Protein AF-A0A916RGQ5-F1 (afdb_monomer_lite)

Foldseek 3Di:
DLVLVVCCDPVHDPCVVVSVVVVCCVVVVVVVVCVVVVDPPPPDDPDDPVCVVVVVVVQSVVCVVLVHHLCCLPPVVVVVVHPSSVVSNVVVVVVVVVVCCCQVPVVVHD

pLDDT: mean 88.31, std 6.88, range [64.75, 96.56]

Sequence (110 aa):
MTGIIAGLVPPFSQDWAWRAAFILGAIAAPALIVSATGPTIPFDSQVPTLWLIIGGLIVGIGVYFGSGCTSGHGVCGLARFSPRSLAATLVFMASTAATVFVVRHILGGF

Structure (mmCIF, N/CA/C/O backbone):
data_AF-A0A916RGQ5-F1
#
_entry.id   AF-A0A916RGQ5-F1
#
loop_
_atom_site.group_PDB
_atom_site.id
_atom_site.type_symbol
_atom_site.label_atom_id
_atom_site.label_alt_id
_atom_site.label_comp_id
_atom_site.label_asym_id
_atom_site.label_entity_id
_atom_site.label_seq_id
_atom_site.pdbx_PDB_ins_code
_atom_site.Cartn_x
_atom_site.Cartn_y
_atom_site.Cartn_z
_atom_site.occupancy
_atom_site.B_iso_or_equiv
_atom_site.auth_seq_id
_atom_site.auth_comp_id
_atom_site.auth_asym_id
_atom_site.auth_atom_id
_atom_site.pdbx_PDB_model_num
ATOM 1 N N . MET A 1 1 ? -0.499 3.247 6.185 1.00 64.75 1 MET A N 1
ATOM 2 C CA . MET A 1 1 ? 0.102 4.515 5.710 1.00 64.75 1 MET A CA 1
ATOM 3 C C . MET A 1 1 ? -0.931 5.486 5.157 1.00 64.75 1 MET A C 1
ATOM 5 O O . MET A 1 1 ? -0.871 6.641 5.538 1.00 64.75 1 MET A O 1
ATOM 9 N N . THR A 1 2 ? -1.918 5.051 4.368 1.00 70.31 2 THR A N 1
ATOM 10 C CA . THR A 1 2 ? -2.966 5.924 3.792 1.00 70.31 2 THR A CA 1
ATOM 11 C C . THR A 1 2 ? -3.665 6.807 4.832 1.00 70.31 2 THR A C 1
ATOM 13 O O . THR A 1 2 ? -3.741 8.014 4.654 1.00 70.31 2 THR A O 1
ATOM 16 N N . GLY A 1 3 ? -4.073 6.240 5.974 1.00 72.81 3 GLY A N 1
ATOM 17 C CA . GLY A 1 3 ? -4.635 7.025 7.079 1.00 72.81 3 GLY A CA 1
ATOM 18 C C . GLY A 1 3 ? -3.630 7.991 7.716 1.00 72.81 3 GLY A C 1
ATOM 19 O O . GLY A 1 3 ? -3.988 9.118 8.025 1.00 72.81 3 GLY A O 1
ATOM 20 N N . ILE A 1 4 ? -2.365 7.582 7.871 1.00 81.69 4 ILE A N 1
ATOM 21 C CA . ILE A 1 4 ? -1.288 8.415 8.439 1.00 81.69 4 ILE A CA 1
ATOM 22 C C . ILE A 1 4 ? -1.057 9.646 7.553 1.00 81.69 4 ILE A C 1
ATOM 24 O O . ILE A 1 4 ? -1.054 10.757 8.070 1.00 81.69 4 ILE A O 1
ATOM 28 N N . ILE A 1 5 ? -0.965 9.445 6.233 1.00 81.44 5 ILE A N 1
ATOM 29 C CA . ILE A 1 5 ? -0.816 10.507 5.229 1.00 81.44 5 ILE A CA 1
ATOM 30 C C . ILE A 1 5 ? -2.050 11.418 5.215 1.00 81.44 5 ILE A C 1
ATOM 32 O O . ILE A 1 5 ? -1.904 12.631 5.282 1.00 81.44 5 ILE A O 1
ATOM 36 N N . ALA A 1 6 ? -3.264 10.858 5.203 1.00 79.31 6 ALA A N 1
ATOM 37 C CA . ALA A 1 6 ? -4.496 11.653 5.225 1.00 79.31 6 ALA A CA 1
ATOM 38 C C . ALA A 1 6 ? -4.615 12.533 6.483 1.00 79.31 6 ALA A C 1
ATOM 40 O O . ALA A 1 6 ? -5.115 13.646 6.411 1.00 79.31 6 ALA A O 1
ATOM 41 N N . GLY A 1 7 ? -4.099 12.073 7.629 1.00 80.06 7 GLY A N 1
ATOM 42 C CA . GLY A 1 7 ? -4.074 12.857 8.871 1.00 80.06 7 GLY A CA 1
ATOM 43 C C . GLY A 1 7 ? -3.108 14.050 8.866 1.00 80.06 7 GLY A C 1
ATOM 44 O O . GLY A 1 7 ? -3.120 14.820 9.830 1.00 80.06 7 GLY A O 1
ATOM 45 N N . LEU A 1 8 ? -2.291 14.183 7.815 1.00 85.62 8 LEU A N 1
ATOM 46 C CA . LEU A 1 8 ? -1.376 15.297 7.544 1.00 85.62 8 LEU A CA 1
ATOM 47 C C . LEU A 1 8 ? -1.893 16.227 6.434 1.00 85.62 8 LEU A C 1
ATOM 49 O O . LEU A 1 8 ? -1.174 17.129 6.019 1.00 85.62 8 LEU A O 1
ATOM 53 N N . VAL A 1 9 ? -3.117 16.020 5.942 1.00 87.44 9 VAL A N 1
ATOM 54 C CA . VAL A 1 9 ? -3.777 16.927 4.994 1.00 87.44 9 VAL A CA 1
ATOM 55 C C . VAL A 1 9 ? -4.760 17.814 5.768 1.00 87.44 9 VAL A C 1
ATOM 57 O O . VAL A 1 9 ? -5.449 17.296 6.646 1.00 87.44 9 VAL A O 1
ATOM 60 N N . PRO A 1 10 ? -4.850 19.129 5.484 1.00 83.56 10 PRO A N 1
ATOM 61 C CA . PRO A 1 10 ? -5.823 20.000 6.134 1.00 83.56 10 PRO A CA 1
ATOM 62 C C . PRO A 1 10 ? -7.276 19.539 5.899 1.00 83.56 10 PRO A C 1
ATOM 64 O O . PRO A 1 10 ? -7.629 19.245 4.755 1.00 83.56 10 PRO A O 1
ATOM 67 N N . PRO A 1 11 ? -8.141 19.532 6.931 1.00 84.31 11 PRO A N 1
ATOM 68 C CA . PRO A 1 11 ? -7.847 19.859 8.328 1.00 84.31 11 PRO A CA 1
ATOM 69 C C . PRO A 1 11 ? -7.028 18.757 9.025 1.00 84.31 11 PRO A C 1
ATOM 71 O O . PRO A 1 11 ? -7.389 17.582 8.997 1.00 84.31 11 PRO A O 1
ATOM 74 N N . PHE A 1 12 ? -5.928 19.153 9.674 1.00 85.62 12 PHE A N 1
ATOM 75 C CA . PHE A 1 12 ? -5.000 18.219 10.313 1.00 85.62 12 PHE A CA 1
ATOM 76 C C . PHE A 1 12 ? -5.662 17.440 11.457 1.00 85.62 12 PHE A C 1
ATOM 78 O O . PHE A 1 12 ? -6.464 17.979 12.220 1.00 85.62 12 PHE A O 1
ATOM 85 N N . SER A 1 13 ? -5.280 16.170 11.609 1.00 86.44 13 SER A N 1
ATOM 86 C CA . SER A 1 13 ? -5.721 15.345 12.742 1.00 86.44 13 SER A CA 1
ATOM 87 C C . SER A 1 13 ? -5.074 15.785 14.064 1.00 86.44 13 SER A C 1
ATOM 89 O O . SER A 1 13 ? -3.974 16.331 14.064 1.00 86.44 13 SER A O 1
ATOM 91 N N . GLN A 1 14 ? -5.713 15.502 15.205 1.00 90.00 14 GLN A N 1
ATOM 92 C CA . GLN A 1 14 ? -5.164 15.827 16.532 1.00 90.00 14 GLN A CA 1
ATOM 93 C C . GLN A 1 14 ? -3.764 15.218 16.755 1.00 90.00 14 GLN A C 1
ATOM 95 O O . GLN A 1 14 ? -2.888 15.867 17.318 1.00 90.00 14 GLN A O 1
ATOM 100 N N . ASP A 1 15 ? -3.523 14.020 16.214 1.00 90.31 15 ASP A N 1
ATOM 101 C CA . ASP A 1 15 ? -2.256 13.286 16.342 1.00 90.31 15 ASP A CA 1
ATOM 102 C C . ASP A 1 15 ? -1.272 13.548 15.182 1.00 90.31 15 ASP A C 1
ATOM 104 O O . ASP A 1 15 ? -0.395 12.721 14.904 1.00 90.31 15 ASP A O 1
ATOM 108 N N . TRP A 1 16 ? -1.418 14.660 14.449 1.00 91.88 16 TRP A N 1
ATOM 109 C CA . TRP A 1 16 ? -0.610 14.948 13.254 1.00 91.88 16 TRP A CA 1
ATOM 110 C C . TRP A 1 16 ? 0.901 14.919 13.531 1.00 91.88 16 TRP A C 1
ATOM 112 O O . TRP A 1 16 ? 1.660 14.444 12.690 1.00 91.88 16 TRP A O 1
ATOM 122 N N . ALA A 1 17 ? 1.340 15.353 14.717 1.00 91.94 17 ALA A N 1
ATOM 123 C CA . ALA A 1 17 ? 2.754 15.379 15.087 1.00 91.94 17 ALA A CA 1
ATOM 124 C C . ALA A 1 17 ? 3.368 13.967 15.130 1.00 91.94 17 ALA A C 1
ATOM 126 O O . ALA A 1 17 ? 4.440 13.740 14.568 1.00 91.94 17 ALA A O 1
ATOM 127 N N . TRP A 1 18 ? 2.665 12.989 15.716 1.00 93.25 18 TRP A N 1
ATOM 128 C CA . TRP A 1 18 ? 3.103 11.587 15.714 1.00 93.25 18 TRP A CA 1
ATOM 129 C C . TRP A 1 18 ? 3.113 11.007 14.294 1.00 93.25 18 TRP A C 1
ATOM 131 O O . TRP A 1 18 ? 4.052 10.308 13.911 1.00 93.25 18 TRP A O 1
ATOM 141 N N . ARG A 1 19 ? 2.101 11.339 13.481 1.00 90.50 19 ARG A N 1
ATOM 142 C CA . ARG A 1 19 ? 2.013 10.892 12.079 1.00 90.50 19 ARG A CA 1
ATOM 143 C C . ARG A 1 19 ? 3.167 11.437 11.239 1.00 90.50 19 ARG A C 1
ATOM 145 O O . ARG A 1 19 ? 3.754 10.685 10.464 1.00 90.50 19 ARG A O 1
ATOM 152 N N . ALA A 1 20 ? 3.514 12.710 11.425 1.00 90.75 20 ALA A N 1
ATOM 153 C CA . ALA A 1 20 ? 4.656 13.346 10.779 1.00 90.75 20 ALA A CA 1
ATOM 154 C C . ALA A 1 20 ? 5.968 12.684 11.211 1.00 90.75 20 ALA A C 1
ATOM 156 O O . ALA A 1 20 ? 6.761 12.298 10.354 1.00 90.75 20 ALA A O 1
ATOM 157 N N . ALA A 1 21 ? 6.167 12.481 12.517 1.00 93.44 21 ALA A N 1
ATOM 158 C CA . ALA A 1 21 ? 7.353 11.815 13.050 1.00 93.44 21 ALA A CA 1
ATOM 159 C C . ALA A 1 21 ? 7.508 10.386 12.503 1.00 93.44 21 ALA A C 1
ATOM 161 O O . ALA A 1 21 ? 8.612 9.991 12.135 1.00 93.44 21 ALA A O 1
ATOM 162 N N . PHE A 1 22 ? 6.410 9.632 12.377 1.00 91.88 22 PHE A N 1
ATOM 163 C CA . PHE A 1 22 ? 6.428 8.293 11.786 1.00 91.88 22 PHE A CA 1
ATOM 164 C C . PHE A 1 22 ? 6.869 8.316 10.317 1.00 91.88 22 PHE A C 1
ATOM 166 O O . PHE A 1 22 ? 7.730 7.531 9.927 1.00 91.88 22 PHE A O 1
ATOM 173 N N . ILE A 1 23 ? 6.308 9.216 9.499 1.00 92.44 23 ILE A N 1
ATOM 174 C CA . ILE A 1 23 ? 6.680 9.325 8.079 1.00 92.44 23 ILE A CA 1
ATOM 175 C C . ILE A 1 23 ? 8.129 9.792 7.927 1.00 92.44 23 ILE A C 1
ATOM 177 O O . ILE A 1 23 ? 8.878 9.205 7.148 1.00 92.44 23 ILE A O 1
ATOM 181 N N . LEU A 1 24 ? 8.540 10.806 8.691 1.00 94.06 24 LEU A N 1
ATOM 182 C CA . LEU A 1 24 ? 9.917 11.292 8.685 1.00 94.06 24 LEU A CA 1
ATOM 183 C C . LEU A 1 24 ? 10.888 10.189 9.100 1.00 94.06 24 LEU A C 1
ATOM 185 O O . LEU A 1 24 ? 11.879 9.983 8.411 1.00 94.06 24 LEU A O 1
ATOM 189 N N . GLY A 1 25 ? 10.584 9.432 10.156 1.00 94.12 25 GLY A N 1
ATOM 190 C CA . GLY A 1 25 ? 11.390 8.288 10.579 1.00 94.12 25 GLY A CA 1
ATOM 191 C C . GLY A 1 25 ? 11.463 7.191 9.514 1.00 94.12 25 GLY A C 1
ATOM 192 O O . GLY A 1 25 ? 12.547 6.682 9.241 1.00 94.12 25 GLY A O 1
ATOM 193 N N . ALA A 1 26 ? 10.342 6.872 8.861 1.00 92.00 26 ALA A N 1
ATOM 194 C CA . ALA A 1 26 ? 10.285 5.861 7.805 1.00 92.00 26 ALA A CA 1
ATOM 195 C C . ALA A 1 26 ? 11.135 6.219 6.572 1.00 92.00 26 ALA A C 1
ATOM 197 O O . ALA A 1 26 ? 11.646 5.317 5.914 1.00 92.00 26 ALA A O 1
ATOM 198 N N . ILE A 1 27 ? 11.300 7.511 6.268 1.00 92.19 27 ILE A N 1
ATOM 199 C CA . ILE A 1 27 ? 12.144 7.996 5.164 1.00 92.19 27 ILE A CA 1
ATOM 200 C C . ILE A 1 27 ? 13.598 8.175 5.626 1.00 92.19 27 ILE A C 1
ATOM 202 O O . ILE A 1 27 ? 14.529 7.731 4.954 1.00 92.19 27 ILE A O 1
ATOM 206 N N . ALA A 1 28 ? 13.804 8.812 6.779 1.00 94.44 28 ALA A N 1
ATOM 207 C CA . ALA A 1 28 ? 15.125 9.166 7.282 1.00 94.44 28 ALA A CA 1
ATOM 208 C C . ALA A 1 28 ? 15.933 7.938 7.711 1.00 94.44 28 ALA A C 1
ATOM 210 O O . ALA A 1 28 ? 17.125 7.891 7.438 1.00 94.44 28 ALA A O 1
ATOM 211 N N . ALA A 1 29 ? 15.316 6.932 8.339 1.00 92.06 29 ALA A N 1
ATOM 212 C CA . ALA A 1 29 ? 16.032 5.741 8.799 1.00 92.06 29 ALA A CA 1
ATOM 213 C C . ALA A 1 29 ? 16.764 4.994 7.663 1.00 92.06 29 ALA A C 1
ATOM 215 O O . ALA A 1 29 ? 17.980 4.830 7.773 1.00 92.06 29 ALA A O 1
ATOM 216 N N . PRO A 1 30 ? 16.108 4.581 6.556 1.00 88.19 30 PRO A N 1
ATOM 217 C CA . PRO A 1 30 ? 16.816 3.941 5.450 1.00 88.19 30 PRO A CA 1
ATOM 218 C C . PRO A 1 30 ? 17.823 4.883 4.776 1.00 88.19 30 PRO A C 1
ATOM 220 O O . PRO A 1 30 ? 18.910 4.432 4.426 1.00 88.19 30 PRO A O 1
ATOM 223 N N . ALA A 1 31 ? 17.526 6.183 4.653 1.00 88.62 31 ALA A N 1
ATOM 224 C CA . ALA A 1 31 ? 18.467 7.156 4.089 1.00 88.62 31 ALA A CA 1
ATOM 225 C C . ALA A 1 31 ? 19.756 7.274 4.925 1.00 88.62 31 ALA A C 1
ATOM 227 O O . ALA A 1 31 ? 20.859 7.226 4.378 1.00 88.62 31 ALA A O 1
ATOM 228 N N . LEU A 1 32 ? 19.623 7.361 6.252 1.00 91.50 32 LEU A N 1
ATOM 229 C CA . LEU A 1 32 ? 20.750 7.411 7.180 1.00 91.50 32 LEU A CA 1
ATOM 230 C C . LEU A 1 32 ? 21.557 6.113 7.141 1.00 91.50 32 LEU A C 1
ATOM 232 O O . LEU A 1 32 ? 22.780 6.174 7.036 1.00 91.50 32 LEU A O 1
ATOM 236 N N . ILE A 1 33 ? 20.893 4.952 7.152 1.00 89.06 33 ILE A N 1
ATOM 237 C CA . ILE A 1 33 ? 21.567 3.647 7.073 1.00 89.06 33 ILE A CA 1
ATOM 238 C C . ILE A 1 33 ? 22.396 3.545 5.791 1.00 89.06 33 ILE A C 1
ATOM 240 O O . ILE A 1 33 ? 23.577 3.209 5.870 1.00 89.06 33 ILE A O 1
ATOM 244 N N . VAL A 1 34 ? 21.821 3.882 4.633 1.00 88.00 34 VAL A N 1
ATOM 245 C CA . VAL A 1 34 ? 22.535 3.849 3.344 1.00 88.00 34 VAL A CA 1
ATOM 246 C C . VAL A 1 34 ? 23.723 4.812 3.356 1.00 88.00 34 VAL A C 1
ATOM 248 O O . VAL A 1 34 ? 24.826 4.424 2.973 1.00 88.00 34 VAL A O 1
ATOM 251 N N . SER A 1 35 ? 23.537 6.034 3.868 1.00 86.75 35 SER A N 1
ATOM 252 C CA . SER A 1 35 ? 24.620 7.024 3.955 1.00 86.75 35 SER A CA 1
ATOM 253 C C . SER A 1 35 ? 25.761 6.608 4.895 1.00 86.75 35 SER A C 1
ATOM 255 O O . SER A 1 35 ? 26.913 6.939 4.635 1.00 86.75 35 SER A O 1
ATOM 257 N N . ALA A 1 36 ? 25.455 5.864 5.964 1.00 89.31 36 ALA A N 1
ATOM 258 C CA . ALA A 1 36 ? 26.424 5.459 6.979 1.00 89.31 36 ALA A CA 1
ATOM 259 C C . ALA A 1 36 ? 27.155 4.149 6.648 1.00 89.31 36 ALA A C 1
ATOM 261 O O . ALA A 1 36 ? 28.307 3.980 7.038 1.00 89.31 36 ALA A O 1
ATOM 262 N N . THR A 1 37 ? 26.493 3.206 5.970 1.00 86.00 37 THR A N 1
ATOM 263 C CA . THR A 1 37 ? 27.060 1.871 5.702 1.00 86.00 37 THR A CA 1
ATOM 264 C C . THR A 1 37 ? 27.731 1.763 4.335 1.00 86.00 37 THR A C 1
ATOM 266 O O . THR A 1 37 ? 28.567 0.882 4.144 1.00 86.00 37 THR A O 1
ATOM 269 N N . GLY A 1 38 ? 27.403 2.649 3.388 1.00 77.06 38 GLY A N 1
ATOM 270 C CA . GLY A 1 38 ? 28.026 2.697 2.065 1.00 77.06 38 GLY A CA 1
ATOM 271 C C . GLY A 1 38 ? 27.534 1.727 0.972 1.00 77.06 38 GLY A C 1
ATOM 272 O O . GLY A 1 38 ? 27.947 1.949 -0.168 1.00 77.06 38 GLY A O 1
ATOM 273 N N . PRO A 1 39 ? 26.678 0.697 1.182 1.00 75.69 39 PRO A N 1
ATOM 274 C CA . PRO A 1 39 ? 26.153 -0.057 0.058 1.00 75.69 39 PRO A CA 1
ATOM 275 C C . PRO A 1 39 ? 25.127 0.795 -0.689 1.00 75.69 39 PRO A C 1
ATOM 277 O O . PRO A 1 39 ? 24.092 1.194 -0.149 1.00 75.69 39 PRO A O 1
ATOM 280 N N . THR A 1 40 ? 25.387 1.022 -1.972 1.00 70.31 40 THR A N 1
ATOM 281 C CA . THR A 1 40 ? 24.326 1.341 -2.920 1.00 70.31 40 THR A CA 1
ATOM 282 C C . THR A 1 40 ? 23.429 0.113 -2.982 1.00 70.31 40 THR A C 1
ATOM 284 O O . THR A 1 40 ? 23.880 -0.960 -3.360 1.00 70.31 40 THR A O 1
ATOM 287 N N . ILE A 1 41 ? 22.175 0.221 -2.542 1.00 71.44 41 ILE A N 1
ATOM 288 C CA . ILE A 1 41 ? 21.207 -0.861 -2.742 1.00 71.44 41 ILE A CA 1
ATOM 289 C C . ILE A 1 41 ? 20.943 -0.883 -4.251 1.00 71.44 41 ILE A C 1
ATOM 291 O O . ILE A 1 41 ? 20.338 0.075 -4.743 1.00 71.44 41 ILE A O 1
ATOM 295 N N . PRO A 1 42 ? 21.427 -1.889 -5.008 1.00 73.12 42 PRO A N 1
ATOM 296 C CA . PRO A 1 42 ? 21.180 -1.928 -6.437 1.00 73.12 42 PRO A CA 1
ATOM 297 C C . PRO A 1 42 ? 19.674 -2.103 -6.629 1.00 73.12 42 PRO A C 1
ATOM 299 O O . PRO A 1 42 ? 19.104 -3.145 -6.312 1.00 73.12 42 PRO A O 1
ATOM 302 N N . PHE A 1 43 ? 19.012 -1.042 -7.082 1.00 73.31 43 PHE A N 1
ATOM 303 C CA . PHE A 1 43 ? 17.608 -1.097 -7.448 1.00 73.31 43 PHE A CA 1
ATOM 304 C C . PHE A 1 43 ? 17.523 -1.573 -8.895 1.00 73.31 43 PHE A C 1
ATOM 306 O O . PHE A 1 43 ? 17.464 -0.768 -9.821 1.00 73.31 43 PHE A O 1
ATOM 313 N N . ASP A 1 44 ? 17.574 -2.889 -9.074 1.00 77.88 44 ASP A N 1
ATOM 314 C CA . ASP A 1 44 ? 17.330 -3.529 -10.362 1.00 77.88 44 ASP A CA 1
ATOM 315 C C . ASP A 1 44 ? 15.906 -4.092 -10.362 1.00 77.88 44 ASP A C 1
ATOM 317 O O . ASP A 1 44 ? 15.639 -5.188 -9.864 1.00 77.88 44 ASP A O 1
ATOM 321 N N . SER A 1 45 ? 14.947 -3.286 -10.828 1.00 76.75 45 SER A N 1
ATOM 322 C CA . SER A 1 45 ? 13.577 -3.754 -11.017 1.00 76.75 45 SER A CA 1
ATOM 323 C C . SER A 1 45 ? 13.388 -4.201 -12.459 1.00 76.75 45 SER A C 1
ATOM 325 O O . SER A 1 45 ? 13.343 -3.374 -13.365 1.00 76.75 45 SER A O 1
ATOM 327 N N . GLN A 1 46 ? 13.165 -5.499 -12.655 1.00 80.75 46 GLN A N 1
ATOM 328 C CA . GLN A 1 46 ? 12.770 -6.061 -13.955 1.00 80.75 46 GLN A CA 1
ATOM 329 C C . GLN A 1 46 ? 11.415 -5.507 -14.441 1.00 80.75 46 GLN A C 1
ATOM 331 O O . GLN A 1 46 ? 11.104 -5.527 -15.623 1.00 80.75 46 GLN A O 1
ATOM 336 N N . VAL A 1 47 ? 10.619 -4.941 -13.526 1.00 84.56 47 VAL A N 1
ATOM 337 C CA . VAL A 1 47 ? 9.321 -4.332 -13.823 1.00 84.56 47 VAL A CA 1
ATOM 338 C C . VAL A 1 47 ? 9.499 -2.872 -14.263 1.00 84.56 47 VAL A C 1
ATOM 340 O O . VAL A 1 47 ? 10.062 -2.080 -13.503 1.00 84.56 47 VAL A O 1
ATOM 343 N N . PRO A 1 48 ? 8.955 -2.462 -15.426 1.00 87.62 48 PRO A N 1
ATOM 344 C CA . PRO A 1 48 ? 9.006 -1.069 -15.858 1.00 87.62 48 PRO A CA 1
ATOM 345 C C . PRO A 1 48 ? 8.354 -0.124 -14.841 1.00 87.62 48 PRO A C 1
ATOM 347 O O . PRO A 1 48 ? 7.286 -0.418 -14.298 1.00 87.62 48 PRO A O 1
ATOM 350 N N . THR A 1 49 ? 8.940 1.060 -14.638 1.00 89.81 49 THR A N 1
ATOM 351 C CA . THR A 1 49 ? 8.476 2.051 -13.646 1.00 89.81 49 THR A CA 1
ATOM 352 C C . THR A 1 49 ? 6.991 2.394 -13.784 1.00 89.81 49 THR A C 1
ATOM 354 O O . THR A 1 49 ? 6.304 2.575 -12.781 1.00 89.81 49 THR A O 1
ATOM 357 N N . LEU A 1 50 ? 6.465 2.423 -15.012 1.00 90.06 50 LEU A N 1
ATOM 358 C CA . LEU A 1 50 ? 5.047 2.675 -15.267 1.00 90.06 50 LEU A CA 1
ATOM 359 C C . LEU A 1 50 ? 4.134 1.648 -14.572 1.00 90.06 50 LEU A C 1
ATOM 361 O O . LEU A 1 50 ? 3.135 2.028 -13.966 1.00 90.06 50 LEU A O 1
ATOM 365 N N . TRP A 1 51 ? 4.497 0.364 -14.599 1.00 89.06 51 TRP A N 1
ATOM 366 C CA . TRP A 1 51 ? 3.734 -0.696 -13.934 1.00 89.06 51 TRP A CA 1
ATOM 367 C C . TRP A 1 51 ? 3.806 -0.591 -12.412 1.00 89.06 51 TRP A C 1
ATOM 369 O O . TRP A 1 51 ? 2.813 -0.863 -11.740 1.00 89.06 51 TRP A O 1
ATOM 379 N N . LEU A 1 52 ? 4.939 -0.139 -11.864 1.00 90.25 52 LEU A N 1
ATOM 380 C CA . LEU A 1 52 ? 5.064 0.141 -10.431 1.00 90.25 52 LEU A CA 1
ATOM 381 C C . LEU A 1 52 ? 4.134 1.285 -10.003 1.00 90.25 52 LEU A C 1
ATOM 383 O O . LEU A 1 52 ? 3.460 1.172 -8.980 1.00 90.25 52 LEU A O 1
ATOM 387 N N . ILE A 1 53 ? 4.052 2.356 -10.800 1.00 92.75 53 ILE A N 1
ATOM 388 C CA . ILE A 1 53 ? 3.159 3.495 -10.534 1.00 92.75 53 ILE A CA 1
ATOM 389 C C . ILE A 1 53 ? 1.693 3.052 -10.596 1.00 92.75 53 ILE A C 1
ATOM 391 O O . ILE A 1 53 ? 0.932 3.304 -9.659 1.00 92.75 53 ILE A O 1
ATOM 395 N N . ILE A 1 54 ? 1.299 2.363 -11.671 1.00 93.44 54 ILE A N 1
ATOM 396 C CA . ILE A 1 54 ? -0.076 1.881 -11.859 1.00 93.44 54 ILE A CA 1
ATOM 397 C C . ILE A 1 54 ? -0.454 0.898 -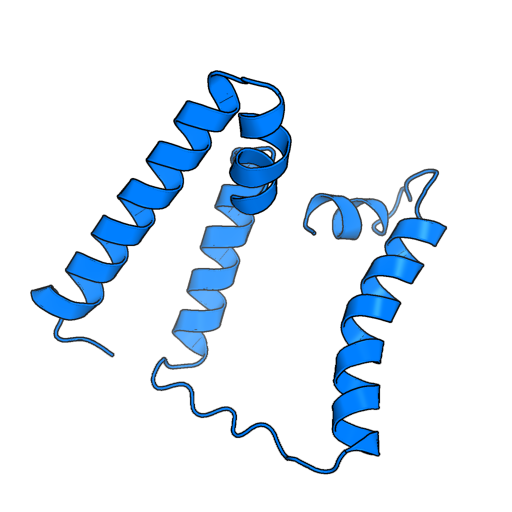10.745 1.00 93.44 54 ILE A C 1
ATOM 399 O O . ILE A 1 54 ? -1.500 1.052 -10.113 1.00 93.44 54 ILE A O 1
ATOM 403 N N . GLY A 1 55 ? 0.412 -0.077 -10.456 1.00 91.56 55 GLY A N 1
ATOM 404 C CA . GLY A 1 55 ? 0.202 -1.049 -9.386 1.00 91.56 55 GLY A CA 1
ATOM 405 C C . GLY A 1 55 ? 0.072 -0.378 -8.020 1.00 91.56 55 GLY A C 1
ATOM 406 O O . GLY A 1 55 ? -0.863 -0.674 -7.277 1.00 91.56 55 GLY A O 1
ATOM 407 N N . GLY A 1 56 ? 0.945 0.585 -7.714 1.00 90.94 56 GLY A N 1
ATOM 408 C CA . GLY A 1 56 ? 0.882 1.368 -6.481 1.00 90.94 56 GLY A CA 1
ATOM 409 C C . GLY A 1 56 ? -0.429 2.143 -6.332 1.00 90.94 56 GLY A C 1
ATOM 410 O O . GLY A 1 56 ? -1.024 2.134 -5.252 1.00 90.94 56 GLY A O 1
ATOM 411 N N . LEU A 1 57 ? -0.924 2.755 -7.412 1.00 92.44 57 LEU A N 1
ATOM 412 C CA . LEU A 1 57 ? -2.198 3.475 -7.413 1.00 92.44 57 LEU A CA 1
ATOM 413 C C . LEU A 1 57 ? -3.384 2.531 -7.168 1.00 92.44 57 LEU A C 1
ATOM 415 O O . LEU A 1 57 ? -4.208 2.800 -6.293 1.00 92.44 57 LEU A O 1
ATOM 419 N N . ILE A 1 58 ? -3.448 1.409 -7.892 1.00 93.00 58 ILE A N 1
ATOM 420 C CA . ILE A 1 58 ? -4.515 0.404 -7.745 1.00 93.00 58 ILE A CA 1
ATOM 421 C C . ILE A 1 58 ? -4.527 -0.157 -6.319 1.00 93.00 58 ILE A C 1
ATOM 423 O O . ILE A 1 58 ? -5.584 -0.228 -5.686 1.00 93.00 58 ILE A O 1
ATOM 427 N N . VAL A 1 59 ? -3.355 -0.503 -5.777 1.00 90.69 59 VAL A N 1
ATOM 428 C CA . VAL A 1 59 ? -3.224 -0.973 -4.390 1.00 90.69 59 VAL A CA 1
ATOM 429 C C . VAL A 1 59 ? -3.668 0.111 -3.409 1.00 90.69 59 VAL A C 1
ATOM 431 O O . VAL A 1 59 ? -4.403 -0.188 -2.469 1.00 90.69 59 VAL A O 1
ATOM 434 N N . GLY A 1 60 ? -3.280 1.370 -3.627 1.00 88.94 60 GLY A N 1
ATOM 435 C CA . GLY A 1 60 ? -3.693 2.501 -2.794 1.00 88.94 60 GLY A CA 1
ATOM 436 C C . GLY A 1 60 ? -5.214 2.663 -2.726 1.00 88.94 60 GLY A C 1
ATOM 437 O O . GLY A 1 60 ? -5.770 2.786 -1.631 1.00 88.94 60 GLY A O 1
ATOM 438 N N . ILE A 1 61 ? -5.886 2.581 -3.877 1.00 89.94 61 ILE A N 1
ATOM 439 C CA . ILE A 1 61 ? -7.352 2.598 -3.985 1.00 89.94 61 ILE A CA 1
ATOM 440 C C . ILE A 1 61 ? -7.960 1.406 -3.228 1.00 89.94 61 ILE A C 1
ATOM 442 O O . ILE A 1 61 ? -8.883 1.581 -2.428 1.00 89.94 61 ILE A O 1
ATOM 446 N N . GLY A 1 62 ? -7.410 0.205 -3.420 1.00 90.12 62 GLY A N 1
ATOM 447 C CA . GLY A 1 62 ? -7.861 -1.007 -2.733 1.00 90.12 62 GLY A CA 1
ATOM 448 C C . GLY A 1 62 ? -7.737 -0.918 -1.209 1.00 90.12 62 GLY A C 1
ATOM 449 O O . GLY A 1 62 ? -8.667 -1.283 -0.497 1.00 90.12 62 GLY A O 1
ATOM 450 N N . VAL A 1 63 ? -6.633 -0.372 -0.692 1.00 89.00 63 VAL A N 1
ATOM 451 C CA . VAL A 1 63 ? -6.431 -0.148 0.752 1.00 89.00 63 VAL A CA 1
ATOM 452 C C . VAL A 1 63 ? -7.430 0.868 1.311 1.00 89.00 63 VAL A C 1
ATOM 454 O O . VAL A 1 63 ? -7.903 0.702 2.438 1.00 89.00 63 VAL A O 1
ATOM 457 N N . TYR A 1 64 ? -7.760 1.911 0.542 1.00 86.94 64 TYR A N 1
ATOM 458 C CA . TYR A 1 64 ? -8.738 2.918 0.953 1.00 86.94 64 TYR A CA 1
ATOM 459 C C . TYR A 1 64 ? -10.137 2.306 1.111 1.00 86.94 64 TYR A C 1
ATOM 461 O O . TYR A 1 64 ? -10.710 2.362 2.200 1.00 86.94 64 TYR A O 1
ATOM 469 N N . PHE A 1 65 ? -10.653 1.641 0.072 1.00 88.12 65 PHE A N 1
ATOM 470 C CA . PHE A 1 65 ? -11.969 0.988 0.131 1.00 88.12 65 PHE A CA 1
ATOM 471 C C . PHE A 1 65 ? -11.992 -0.232 1.060 1.00 88.12 65 PHE A C 1
ATOM 473 O O . PHE A 1 65 ? -13.009 -0.519 1.692 1.00 88.12 65 PHE A O 1
ATOM 480 N N . GLY A 1 66 ? -10.856 -0.913 1.209 1.00 86.69 66 GLY A N 1
ATOM 481 C CA . GLY A 1 66 ? -10.660 -2.007 2.155 1.00 86.69 66 GLY A CA 1
ATOM 482 C C . GLY A 1 66 ? -10.626 -1.566 3.618 1.00 86.69 66 GLY A C 1
ATOM 483 O O . GLY A 1 66 ? -10.619 -2.421 4.500 1.00 86.69 66 GLY A O 1
ATOM 484 N N . SER A 1 67 ? -10.653 -0.258 3.913 1.00 87.12 67 SER A N 1
ATOM 485 C CA . SER A 1 67 ? -10.555 0.315 5.268 1.00 87.12 67 SER A CA 1
ATOM 486 C C . SER A 1 67 ? -9.292 -0.106 6.039 1.00 87.12 67 SER A C 1
ATOM 488 O O . SER A 1 67 ? -9.271 -0.096 7.270 1.00 87.12 67 SER A O 1
ATOM 490 N N . GLY A 1 68 ? -8.229 -0.485 5.328 1.00 85.81 68 GLY A N 1
ATOM 491 C CA . GLY A 1 68 ? -7.031 -1.052 5.934 1.00 85.81 68 GLY A CA 1
ATOM 492 C C . GLY A 1 68 ? -6.080 -1.659 4.909 1.00 85.81 68 GLY A C 1
ATOM 493 O O . GLY A 1 68 ? -6.456 -1.997 3.791 1.00 85.81 68 GLY A O 1
ATOM 494 N N . CYS A 1 69 ? -4.807 -1.777 5.288 1.00 88.94 69 CYS A N 1
ATOM 495 C CA . CYS A 1 69 ? -3.809 -2.483 4.489 1.00 88.94 69 CYS A CA 1
ATOM 496 C C . CYS A 1 69 ? -3.812 -3.979 4.808 1.00 88.94 69 CYS A C 1
ATOM 498 O O . CYS A 1 69 ? -4.251 -4.393 5.885 1.00 88.94 69 CYS A O 1
ATOM 500 N N . THR A 1 70 ? -3.248 -4.785 3.910 1.00 86.25 70 THR A N 1
ATOM 501 C CA . THR A 1 70 ? -3.138 -6.239 4.085 1.00 86.25 70 THR A CA 1
ATOM 502 C C . THR A 1 70 ? -2.451 -6.608 5.399 1.00 86.25 70 THR A C 1
ATOM 504 O O . THR A 1 70 ? -2.942 -7.472 6.116 1.00 86.25 70 THR A O 1
ATOM 507 N N . SER A 1 71 ? -1.376 -5.905 5.784 1.00 86.00 71 SER A N 1
ATOM 508 C CA . SER A 1 71 ? -0.706 -6.145 7.071 1.00 86.00 71 SER A CA 1
ATOM 509 C C . SER A 1 71 ? -1.567 -5.771 8.282 1.00 86.00 71 SER A C 1
ATOM 511 O O . SER A 1 71 ? -1.479 -6.431 9.309 1.00 86.00 71 SER A O 1
ATOM 513 N N . GLY A 1 72 ? -2.429 -4.756 8.177 1.00 88.44 72 GLY A N 1
ATOM 514 C CA . GLY A 1 72 ? -3.320 -4.348 9.265 1.00 88.44 72 GLY A CA 1
ATOM 515 C C . GLY A 1 72 ? -4.434 -5.366 9.502 1.00 88.44 72 GLY A C 1
ATOM 516 O O . GLY A 1 72 ? -4.701 -5.736 10.646 1.00 88.44 72 GLY A O 1
ATOM 517 N N . HIS A 1 73 ? -5.044 -5.868 8.426 1.00 91.38 73 HIS A N 1
ATOM 518 C CA . HIS A 1 73 ? -6.013 -6.961 8.516 1.00 91.38 73 HIS A CA 1
ATOM 519 C C . HIS A 1 73 ? -5.355 -8.278 8.937 1.00 91.38 73 HIS A C 1
ATOM 521 O O . HIS A 1 73 ? -5.895 -8.961 9.803 1.00 91.38 73 HIS A O 1
ATOM 527 N N . GLY A 1 74 ? -4.178 -8.592 8.397 1.00 90.88 74 GLY A N 1
ATOM 528 C CA . GLY A 1 74 ? -3.442 -9.812 8.710 1.00 90.88 74 GLY A CA 1
ATOM 529 C C . GLY A 1 74 ? -2.923 -9.834 10.146 1.00 90.88 74 GLY A C 1
ATOM 530 O O . GLY A 1 74 ? -3.348 -10.662 10.938 1.00 90.88 74 GLY A O 1
ATOM 531 N N . VAL A 1 75 ? -2.033 -8.911 10.514 1.00 92.38 75 VAL A N 1
ATOM 532 C CA . VAL A 1 75 ? -1.349 -8.940 11.817 1.00 92.38 75 VAL A CA 1
ATOM 533 C C . VAL A 1 75 ? -2.304 -8.551 12.943 1.00 92.38 75 VAL A C 1
ATOM 535 O O . VAL A 1 75 ? -2.601 -9.357 13.819 1.00 92.38 75 VAL A O 1
ATOM 538 N N . CYS A 1 76 ? -2.831 -7.324 12.915 1.00 91.56 76 CYS A N 1
ATOM 539 C CA . CYS A 1 76 ? -3.676 -6.822 13.999 1.00 91.56 76 CYS A CA 1
ATOM 540 C C . CYS A 1 76 ? -5.093 -7.411 13.944 1.00 91.56 76 CYS A C 1
ATOM 542 O O . CYS A 1 76 ? -5.701 -7.676 14.978 1.00 91.56 76 CYS A O 1
ATOM 544 N N . GLY A 1 77 ? -5.649 -7.582 12.744 1.00 91.31 77 GLY A N 1
ATOM 545 C CA . GLY A 1 77 ? -7.024 -8.038 12.558 1.00 91.31 77 GLY A CA 1
ATOM 546 C C . GLY A 1 77 ? -7.240 -9.516 12.886 1.00 91.31 77 GLY A C 1
ATOM 547 O O . GLY A 1 77 ? -8.222 -9.832 13.562 1.00 91.31 77 GLY A O 1
ATOM 548 N N . LEU A 1 78 ? -6.339 -10.407 12.456 1.00 93.38 78 LEU A N 1
ATOM 549 C CA . LEU A 1 78 ? -6.435 -11.838 12.775 1.00 93.38 78 LEU A CA 1
ATOM 550 C C . LEU A 1 78 ? -6.090 -12.124 14.235 1.00 93.38 78 LEU A C 1
ATOM 552 O O . LEU A 1 78 ? -6.764 -12.944 14.848 1.00 93.38 78 LEU A O 1
ATOM 556 N N . ALA A 1 79 ? -5.126 -11.404 14.823 1.00 93.75 79 ALA A N 1
ATOM 557 C CA . ALA A 1 79 ? -4.821 -11.520 16.253 1.00 93.75 79 ALA A CA 1
ATOM 558 C C . ALA A 1 79 ? -6.032 -11.191 17.148 1.00 93.75 79 ALA A C 1
ATOM 560 O O . ALA A 1 79 ? -6.143 -11.691 18.263 1.00 93.75 79 ALA A O 1
ATOM 561 N N . ARG A 1 80 ? -6.968 -10.373 16.647 1.00 94.75 80 ARG A N 1
ATOM 562 C CA . ARG A 1 80 ? -8.236 -10.038 17.313 1.00 94.75 80 ARG A CA 1
ATOM 563 C C . ARG A 1 80 ? -9.399 -10.962 16.926 1.00 94.75 80 ARG A C 1
ATOM 565 O O . ARG A 1 80 ? -10.540 -10.633 17.237 1.00 94.75 80 ARG A O 1
ATOM 572 N N . PHE A 1 81 ? -9.135 -12.060 16.212 1.00 93.56 81 PHE A N 1
ATOM 573 C CA . PHE A 1 81 ? -10.136 -13.000 15.690 1.00 93.56 81 PHE A CA 1
ATOM 574 C C . PHE A 1 81 ? -11.279 -12.328 14.906 1.00 93.56 81 PHE A C 1
ATOM 576 O O . PHE A 1 81 ? -12.431 -12.753 14.958 1.00 93.56 81 PHE A O 1
ATOM 583 N N . SER A 1 82 ? -10.977 -11.261 14.156 1.00 95.31 82 SER A N 1
ATOM 584 C CA . SER A 1 82 ? -11.995 -10.550 13.377 1.00 95.31 82 SER A CA 1
ATOM 585 C C . SER A 1 82 ? -12.351 -11.314 12.091 1.00 95.31 82 SER A C 1
ATOM 587 O O . SER A 1 82 ? -11.492 -11.439 11.209 1.00 95.31 82 SER A O 1
ATOM 589 N N . PRO A 1 83 ? -13.616 -11.746 11.899 1.00 93.81 83 PRO A N 1
ATOM 590 C CA . PRO A 1 83 ? -14.036 -12.446 10.682 1.00 93.81 83 PRO A CA 1
ATOM 591 C C . PRO A 1 83 ? -13.961 -11.546 9.442 1.00 93.81 83 PRO A C 1
ATOM 593 O O . PRO A 1 83 ? -13.604 -12.006 8.359 1.00 93.81 83 PRO A O 1
ATOM 596 N N . ARG A 1 84 ? -14.204 -10.235 9.601 1.00 94.19 84 ARG A N 1
ATOM 597 C CA . ARG A 1 84 ? -14.018 -9.245 8.526 1.00 94.19 84 ARG A CA 1
ATOM 598 C C . ARG A 1 84 ? -12.563 -9.207 8.063 1.00 94.19 84 ARG A C 1
ATOM 600 O O . ARG A 1 84 ? -12.302 -9.165 6.865 1.00 94.19 84 ARG A O 1
ATOM 607 N N . SER A 1 85 ? -11.618 -9.212 9.002 1.00 93.81 85 SER A N 1
ATOM 608 C CA . SER A 1 85 ? -10.192 -9.174 8.668 1.00 93.81 85 SER A CA 1
ATOM 609 C C . SER A 1 85 ? -9.704 -10.481 8.060 1.00 93.81 85 SER A C 1
ATOM 611 O O . SER A 1 85 ? -8.858 -10.441 7.168 1.00 93.81 85 SER A O 1
ATOM 613 N N . LEU A 1 86 ? -10.270 -11.617 8.472 1.00 94.81 86 LEU A N 1
ATOM 614 C CA . LEU A 1 86 ? -10.019 -12.899 7.821 1.00 94.81 86 LEU A CA 1
ATOM 615 C C . LEU A 1 86 ? -10.464 -12.877 6.358 1.00 94.81 86 LEU A C 1
ATOM 617 O O . LEU A 1 86 ? -9.649 -13.144 5.478 1.00 94.81 86 LEU A O 1
ATOM 621 N N . ALA A 1 87 ? -11.709 -12.475 6.093 1.00 95.31 87 ALA A N 1
ATOM 622 C CA . ALA A 1 87 ? -12.226 -12.361 4.731 1.00 95.31 87 ALA A CA 1
ATOM 623 C C . ALA A 1 87 ? -11.380 -11.402 3.876 1.00 95.31 87 ALA A C 1
ATOM 625 O O . ALA A 1 87 ? -10.972 -11.762 2.773 1.00 95.31 87 ALA A O 1
ATOM 626 N N . ALA A 1 88 ? -11.041 -10.220 4.404 1.00 93.06 88 ALA A N 1
ATOM 627 C CA . ALA A 1 88 ? -10.194 -9.258 3.700 1.00 93.06 88 ALA A CA 1
ATOM 628 C C . ALA A 1 88 ? -8.815 -9.849 3.361 1.00 93.06 88 ALA A C 1
ATOM 630 O O . ALA A 1 88 ? -8.352 -9.730 2.229 1.00 93.06 88 ALA A O 1
ATOM 631 N N . THR A 1 89 ? -8.177 -10.530 4.3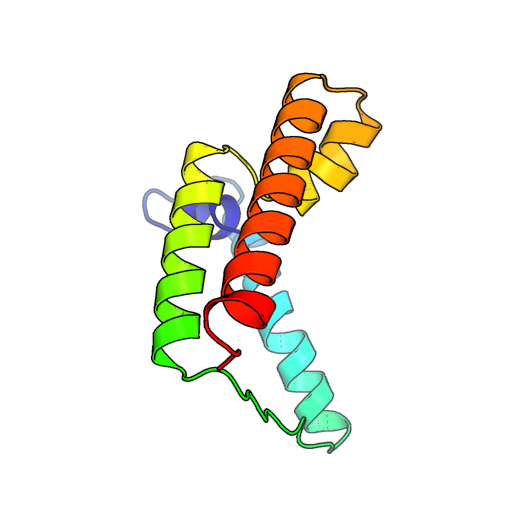16 1.00 94.19 89 THR A N 1
ATOM 632 C CA . THR A 1 89 ? -6.849 -11.129 4.117 1.00 94.19 89 THR A CA 1
ATOM 633 C C . THR A 1 89 ? -6.887 -12.244 3.071 1.00 94.19 89 THR A C 1
ATOM 635 O O . THR A 1 89 ? -6.022 -12.282 2.198 1.00 94.19 89 THR A O 1
ATOM 638 N N . LEU A 1 90 ? -7.905 -13.111 3.106 1.00 95.50 90 LEU A N 1
ATOM 639 C CA . LEU A 1 90 ? -8.080 -14.180 2.118 1.00 95.50 90 LEU A CA 1
ATOM 640 C C . LEU A 1 90 ? -8.287 -13.626 0.707 1.00 95.50 90 LEU A C 1
ATOM 642 O O . LEU A 1 90 ? -7.636 -14.090 -0.225 1.00 95.50 90 LEU A O 1
ATOM 646 N N . VAL A 1 91 ? -9.134 -12.604 0.551 1.00 94.38 91 VAL A N 1
ATOM 647 C CA . VAL A 1 91 ? -9.369 -11.960 -0.750 1.00 94.38 91 VAL A CA 1
ATOM 648 C C . VAL A 1 91 ? -8.089 -11.316 -1.281 1.00 94.38 91 VAL A C 1
ATOM 650 O O . VAL A 1 91 ? -7.770 -11.500 -2.452 1.00 94.38 91 VAL A O 1
ATOM 653 N N . PHE A 1 92 ? -7.326 -10.618 -0.431 1.00 91.88 92 PHE A N 1
ATOM 654 C CA . PHE A 1 92 ? -6.032 -10.043 -0.816 1.00 91.88 92 PHE A CA 1
ATOM 655 C C . PHE A 1 92 ? -5.030 -11.109 -1.268 1.00 91.88 92 PHE A C 1
ATOM 657 O O . PHE A 1 92 ? -4.353 -10.929 -2.280 1.00 91.88 92 PHE A O 1
ATOM 664 N N . MET A 1 93 ? -4.916 -12.216 -0.533 1.00 94.62 93 MET A N 1
ATOM 665 C CA . MET A 1 93 ? -3.977 -13.285 -0.881 1.00 94.62 93 MET A CA 1
ATOM 666 C C . MET A 1 93 ? -4.397 -14.005 -2.163 1.00 94.62 93 MET A C 1
ATOM 668 O O . MET A 1 93 ? -3.560 -14.231 -3.034 1.00 94.62 93 MET A O 1
ATOM 672 N N . ALA A 1 94 ? -5.690 -14.294 -2.320 1.00 96.25 94 ALA A N 1
ATOM 673 C CA . ALA A 1 94 ? -6.226 -14.927 -3.518 1.00 96.25 94 ALA A CA 1
ATOM 674 C C . ALA A 1 94 ? -6.041 -14.048 -4.765 1.00 96.25 94 ALA A C 1
ATOM 676 O O . ALA A 1 94 ? -5.570 -14.536 -5.792 1.00 9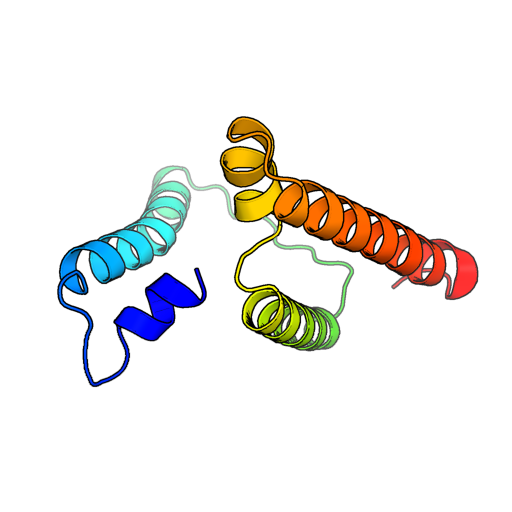6.25 94 ALA A O 1
ATOM 677 N N . SER A 1 95 ? -6.345 -12.749 -4.679 1.00 94.38 95 SER A N 1
ATOM 678 C CA . SER A 1 95 ? -6.161 -11.821 -5.799 1.00 94.38 95 SER A CA 1
ATOM 679 C C . SER A 1 95 ? -4.686 -11.628 -6.149 1.00 94.38 95 SER A C 1
ATOM 681 O O . SER A 1 95 ? -4.345 -11.599 -7.331 1.00 94.38 95 SER A O 1
ATOM 683 N N . THR A 1 96 ? -3.799 -11.573 -5.151 1.00 92.88 96 THR A N 1
AT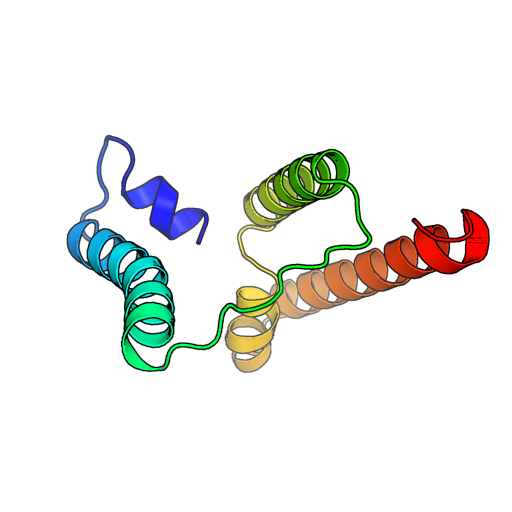OM 684 C CA . THR A 1 96 ? -2.346 -11.505 -5.375 1.00 92.88 96 THR A CA 1
ATOM 685 C C . THR A 1 96 ? -1.850 -12.765 -6.075 1.00 92.88 96 THR A C 1
ATOM 687 O O . THR A 1 96 ? -1.159 -12.667 -7.087 1.00 92.88 96 THR A O 1
ATOM 690 N N . ALA A 1 97 ? -2.244 -13.946 -5.591 1.00 95.94 97 ALA A N 1
ATOM 691 C CA . ALA A 1 97 ? -1.873 -15.219 -6.198 1.00 95.94 97 ALA A CA 1
ATOM 692 C C . ALA A 1 97 ? -2.370 -15.318 -7.649 1.00 95.94 97 ALA A C 1
ATOM 694 O O . ALA A 1 97 ? -1.587 -15.642 -8.540 1.00 95.94 97 ALA A O 1
ATOM 695 N N . ALA A 1 98 ? -3.633 -14.963 -7.902 1.00 96.56 98 ALA A N 1
ATOM 696 C CA . ALA A 1 98 ? -4.205 -14.940 -9.245 1.00 96.56 98 ALA A CA 1
ATOM 697 C C . ALA A 1 98 ? -3.477 -13.947 -10.166 1.00 96.56 98 ALA A C 1
ATOM 699 O O . ALA A 1 98 ? -3.106 -14.304 -11.281 1.00 96.56 98 ALA A O 1
ATOM 700 N N . THR A 1 99 ? -3.210 -12.726 -9.694 1.00 92.81 99 THR A N 1
ATOM 701 C CA . THR A 1 99 ? -2.505 -11.697 -10.476 1.00 92.81 99 THR A CA 1
ATOM 702 C C . THR A 1 99 ? -1.094 -12.155 -10.836 1.00 92.81 99 THR A C 1
ATOM 704 O O . THR A 1 99 ? -0.703 -12.078 -11.998 1.00 92.81 99 THR A O 1
ATOM 707 N N . VAL A 1 100 ? -0.341 -12.694 -9.871 1.00 92.62 100 VAL A N 1
ATOM 708 C CA . VAL A 1 100 ? 1.009 -13.225 -10.114 1.00 92.62 100 VAL A CA 1
ATOM 709 C C . VAL A 1 100 ? 0.964 -14.410 -11.075 1.00 92.62 100 VAL A C 1
ATOM 711 O O . VAL A 1 100 ? 1.815 -14.498 -11.958 1.00 92.62 100 VAL A O 1
ATOM 714 N N . PHE A 1 101 ? -0.020 -15.301 -10.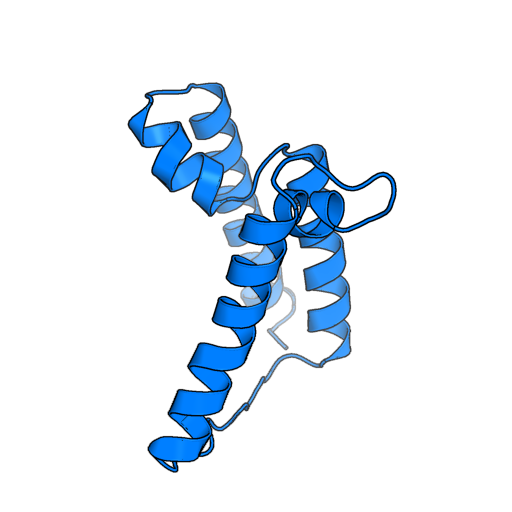940 1.00 95.12 101 PHE A N 1
ATOM 715 C CA . PHE A 1 101 ? -0.193 -16.429 -11.850 1.00 95.12 101 PHE A CA 1
ATOM 716 C C . PHE A 1 101 ? -0.418 -15.953 -13.288 1.00 95.12 101 PHE A C 1
ATOM 718 O O . PHE A 1 101 ? 0.327 -16.357 -14.178 1.00 95.12 101 PHE A O 1
ATOM 725 N N . VAL A 1 102 ? -1.372 -15.042 -13.499 1.00 94.62 102 VAL A N 1
ATOM 726 C CA . VAL A 1 102 ? -1.670 -14.469 -14.820 1.00 94.62 102 VAL A CA 1
ATOM 727 C C . VAL A 1 102 ? -0.433 -13.786 -15.401 1.00 94.62 102 VAL A C 1
ATOM 729 O O . VAL A 1 102 ? -0.027 -14.094 -16.519 1.00 94.62 102 VAL A O 1
ATOM 732 N N . VAL A 1 103 ? 0.210 -12.908 -14.634 1.00 91.00 103 VAL A N 1
ATOM 733 C CA . VAL A 1 103 ? 1.373 -12.147 -15.104 1.00 91.00 103 VAL A CA 1
ATOM 734 C C . VAL A 1 103 ? 2.548 -13.060 -15.449 1.00 91.00 103 VAL A C 1
ATOM 736 O O . VAL A 1 103 ? 3.111 -12.946 -16.533 1.00 91.00 103 VAL A O 1
ATOM 739 N N . ARG A 1 104 ? 2.923 -13.980 -14.554 1.00 90.06 104 ARG A N 1
ATOM 740 C CA . ARG A 1 104 ? 4.123 -14.806 -14.749 1.00 90.06 104 ARG A CA 1
ATOM 741 C C . ARG A 1 104 ? 3.919 -15.981 -15.697 1.00 90.06 104 ARG A C 1
ATOM 743 O O . ARG A 1 104 ? 4.861 -16.335 -16.391 1.00 90.06 104 ARG A O 1
ATOM 750 N N . HIS A 1 105 ? 2.740 -16.602 -15.708 1.00 91.38 105 HIS A N 1
ATOM 751 C CA . HIS A 1 105 ? 2.531 -17.870 -16.420 1.00 91.38 105 HIS A CA 1
ATOM 752 C C . HIS A 1 105 ? 1.688 -17.722 -17.685 1.00 91.38 105 HIS A C 1
ATOM 754 O O . HIS A 1 105 ? 1.868 -18.507 -18.608 1.00 91.38 105 HIS A O 1
ATOM 760 N N . ILE A 1 106 ? 0.782 -16.739 -17.748 1.00 93.69 106 ILE A N 1
ATOM 761 C CA . ILE A 1 106 ? -0.079 -16.536 -18.926 1.00 93.69 106 ILE A CA 1
ATOM 762 C C . ILE A 1 106 ? 0.513 -15.470 -19.849 1.00 93.69 106 ILE A C 1
ATOM 764 O O . ILE A 1 106 ? 0.609 -15.689 -21.051 1.00 93.69 106 ILE A O 1
ATOM 768 N N . LEU A 1 107 ? 0.927 -14.328 -19.295 1.00 89.31 107 LEU A N 1
ATOM 769 C CA . LEU A 1 107 ? 1.483 -13.215 -20.076 1.00 89.31 107 LEU A CA 1
ATOM 770 C C . LEU A 1 107 ? 2.982 -13.374 -20.385 1.00 89.31 107 LEU A C 1
ATOM 772 O O . LEU A 1 107 ? 3.516 -12.595 -21.165 1.00 89.31 107 LEU A O 1
ATOM 776 N N . GLY A 1 108 ? 3.646 -14.383 -19.809 1.00 79.38 108 GLY A N 1
ATOM 777 C CA . GLY A 1 108 ? 5.066 -14.671 -20.046 1.00 79.38 108 GLY A CA 1
ATOM 778 C C . GLY A 1 108 ? 6.047 -13.870 -19.182 1.00 79.38 108 GLY A C 1
ATOM 779 O O . GLY A 1 108 ? 7.248 -13.944 -19.421 1.00 79.38 108 GLY A O 1
ATOM 780 N N . GLY A 1 109 ? 5.558 -13.153 -18.163 1.00 75.56 109 GLY A N 1
ATOM 781 C CA . GLY A 1 109 ? 6.363 -12.269 -17.317 1.00 75.56 109 GLY A CA 1
ATOM 782 C C . GLY A 1 109 ? 6.610 -10.888 -17.934 1.00 75.56 109 GLY A C 1
ATOM 783 O O . GLY A 1 109 ? 6.300 -10.643 -19.098 1.00 75.56 109 GLY A O 1
ATOM 784 N N . PHE A 1 110 ? 7.139 -9.978 -17.113 1.00 68.00 110 PHE A N 1
ATOM 785 C CA . PHE A 1 110 ? 7.721 -8.704 -17.541 1.00 68.00 110 PHE A CA 1
ATOM 786 C C . PHE A 1 110 ? 9.195 -8.716 -17.159 1.00 68.00 110 PHE A C 1
ATOM 788 O O . PHE A 1 110 ? 9.469 -9.180 -16.022 1.00 68.00 110 PHE A O 1
#

Organism: NCBI:txid2029865

InterPro domains:
  IPR007272 Sulphur transport TsuA/YedE [PF04143] (13-96)
  IPR007272 Sulphur transport TsuA/YedE [PTHR30574] (13-105)

Radius of gyration: 17.5 Å; chains: 1; bounding box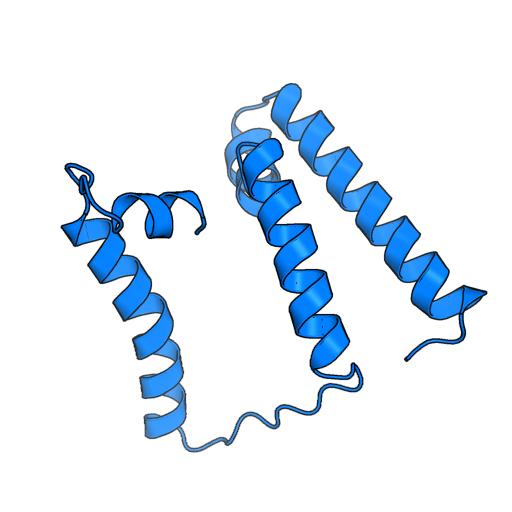: 42×38×37 Å

Secondary structure (DSSP, 8-state):
-HHHHHTTSSSPPTTHHHHHHHHHHHHHHHHHHHHHH--------SS-HHHHHHHHHHHHHHHHHTTS-HHIIIIIIHHTT-HHHHHHHHHHHHHHHHHHHIIIIIS---